Protein AF-A0A4R6YUX3-F1 (afdb_monomer)

Secondary structure (DSSP, 8-state):
--TTHHHHHHHHHHHHHSSSSSGGG--TTHHHHHHHHHHHHHHHHHHTS---HHHHHHHHHHHHHHHHHHHHHHHHHHHHHH---

Structure (mmCIF, N/CA/C/O backbone):
data_AF-A0A4R6YUX3-F1
#
_entry.id   AF-A0A4R6YUX3-F1
#
loop_
_atom_site.group_PDB
_atom_site.id
_atom_site.type_symbol
_atom_site.label_atom_id
_atom_site.label_alt_id
_atom_site.label_comp_id
_atom_site.label_asym_id
_atom_site.label_entity_id
_atom_site.label_seq_id
_atom_site.pdbx_PDB_ins_code
_atom_site.Cartn_x
_atom_site.Cartn_y
_atom_site.Cartn_z
_atom_site.occupancy
_atom_site.B_iso_or_equiv
_atom_site.auth_seq_id
_atom_site.auth_comp_id
_atom_site.auth_asym_id
_atom_site.auth_atom_id
_atom_site.pdbx_PDB_model_num
ATOM 1 N N . MET A 1 1 ? 48.407 17.035 11.772 1.00 48.56 1 MET A N 1
ATOM 2 C CA . MET A 1 1 ? 47.375 16.662 10.775 1.00 48.56 1 MET A CA 1
ATOM 3 C C . MET A 1 1 ? 47.320 15.141 10.665 1.00 48.56 1 MET A C 1
ATOM 5 O O . MET A 1 1 ? 48.329 14.513 10.368 1.00 48.56 1 MET A O 1
ATOM 9 N N . ASN A 1 2 ? 46.177 14.558 11.037 1.00 44.69 2 ASN A N 1
ATOM 10 C CA . ASN A 1 2 ? 45.980 13.131 11.313 1.00 44.69 2 ASN A CA 1
ATOM 11 C C . ASN A 1 2 ? 46.002 12.262 10.041 1.00 44.69 2 ASN A C 1
ATOM 13 O O . ASN A 1 2 ? 45.037 12.240 9.283 1.00 44.69 2 ASN A O 1
ATOM 17 N N . ARG A 1 3 ? 47.062 11.461 9.856 1.00 54.50 3 ARG A N 1
ATOM 18 C CA . ARG A 1 3 ? 47.237 10.502 8.740 1.00 54.50 3 ARG A CA 1
ATOM 19 C C . ARG A 1 3 ? 46.215 9.348 8.697 1.00 54.50 3 ARG A C 1
ATOM 21 O O . ARG A 1 3 ? 46.219 8.573 7.750 1.00 54.50 3 ARG A O 1
ATOM 28 N N . LYS A 1 4 ? 45.333 9.224 9.695 1.00 51.41 4 LYS A N 1
ATOM 29 C CA . LYS A 1 4 ? 44.364 8.117 9.813 1.00 51.41 4 LYS A CA 1
ATOM 30 C C . LYS A 1 4 ? 43.084 8.300 8.980 1.00 51.41 4 LYS A C 1
ATOM 32 O O . LYS A 1 4 ? 42.371 7.331 8.765 1.00 51.41 4 LYS A O 1
ATOM 37 N N . ILE A 1 5 ? 42.805 9.508 8.481 1.00 53.78 5 ILE A N 1
ATOM 38 C CA . ILE A 1 5 ? 41.548 9.812 7.765 1.00 53.78 5 ILE A CA 1
ATOM 39 C C . ILE A 1 5 ? 41.592 9.347 6.296 1.00 53.78 5 ILE A C 1
ATOM 41 O O . ILE A 1 5 ? 40.566 9.010 5.715 1.00 53.78 5 ILE A O 1
ATOM 45 N N . SER A 1 6 ? 42.782 9.252 5.696 1.00 52.16 6 SER A N 1
ATOM 46 C CA . SER A 1 6 ? 42.931 8.961 4.261 1.00 52.16 6 SER A CA 1
ATOM 47 C C . SER A 1 6 ? 42.603 7.507 3.882 1.00 52.16 6 SER A C 1
ATOM 49 O O . SER A 1 6 ? 42.116 7.252 2.782 1.00 52.16 6 SER A O 1
ATOM 51 N N . ILE A 1 7 ? 42.792 6.557 4.805 1.00 53.94 7 ILE A N 1
ATOM 52 C CA . ILE A 1 7 ? 42.515 5.131 4.555 1.00 53.94 7 ILE A CA 1
ATOM 53 C C . ILE A 1 7 ? 41.007 4.844 4.632 1.00 53.94 7 ILE A C 1
ATOM 55 O O . ILE A 1 7 ? 40.494 4.048 3.850 1.00 53.94 7 ILE A O 1
ATOM 59 N N . ALA A 1 8 ? 40.275 5.548 5.502 1.00 51.94 8 ALA A N 1
ATOM 60 C CA . ALA A 1 8 ? 38.829 5.379 5.645 1.00 51.94 8 ALA A CA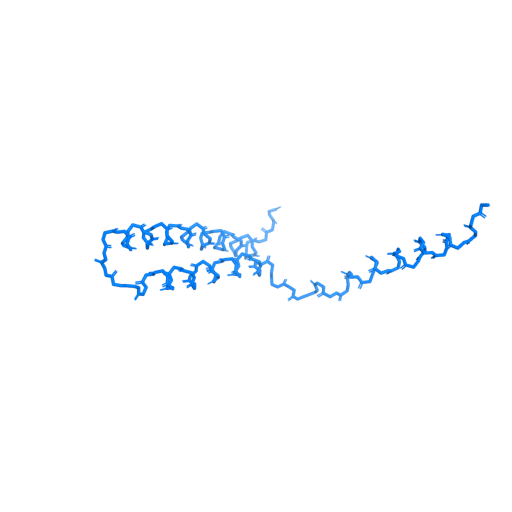 1
ATOM 61 C C . ALA A 1 8 ? 38.054 5.766 4.371 1.00 51.94 8 ALA A C 1
ATOM 63 O O . ALA A 1 8 ? 37.052 5.133 4.054 1.00 51.94 8 ALA A O 1
ATOM 64 N N . LEU A 1 9 ? 38.540 6.748 3.600 1.00 51.97 9 LEU A N 1
ATOM 65 C CA . LEU A 1 9 ? 37.883 7.156 2.352 1.00 51.97 9 LEU A CA 1
ATOM 66 C C . LEU A 1 9 ? 37.952 6.094 1.244 1.00 51.97 9 LEU A C 1
ATOM 68 O O . LEU A 1 9 ? 37.045 6.021 0.421 1.00 51.97 9 LEU A O 1
ATOM 72 N N . HIS A 1 10 ? 38.998 5.266 1.218 1.00 50.69 10 HIS A N 1
ATOM 73 C CA . HIS A 1 10 ? 39.185 4.286 0.143 1.00 50.69 10 HIS A CA 1
ATOM 74 C C . HIS A 1 10 ? 38.398 2.991 0.383 1.00 50.69 10 HIS A C 1
ATOM 76 O O . HIS A 1 10 ? 37.959 2.354 -0.571 1.00 50.69 10 HIS A O 1
ATOM 82 N N . VAL A 1 11 ? 38.163 2.618 1.645 1.00 53.38 11 VAL A N 1
ATOM 83 C CA . VAL A 1 11 ? 37.406 1.401 1.990 1.00 53.38 11 VAL A CA 1
ATOM 84 C C . VAL A 1 11 ? 35.908 1.574 1.704 1.00 53.38 11 VAL A C 1
ATOM 86 O O . VAL A 1 11 ? 35.259 0.637 1.242 1.00 53.38 11 VAL A O 1
ATOM 89 N N . SER A 1 12 ? 35.366 2.784 1.867 1.00 52.59 12 SER A N 1
ATOM 90 C CA . SER A 1 12 ? 33.951 3.070 1.581 1.00 52.59 12 SER A CA 1
ATOM 91 C C . SER A 1 12 ? 33.606 3.046 0.086 1.00 52.59 12 SER A C 1
ATOM 93 O O . SER A 1 12 ? 32.468 2.756 -0.273 1.00 52.59 12 SER A O 1
ATOM 95 N N . ALA A 1 13 ? 34.571 3.314 -0.800 1.00 52.56 13 ALA A N 1
ATOM 96 C CA . ALA A 1 13 ? 34.334 3.344 -2.246 1.00 52.56 13 ALA A CA 1
ATOM 97 C C . ALA A 1 13 ? 34.195 1.938 -2.861 1.00 52.56 13 ALA A C 1
ATOM 99 O O . ALA A 1 13 ? 33.442 1.753 -3.813 1.00 52.56 13 ALA A O 1
ATOM 100 N N . VAL A 1 14 ? 34.868 0.930 -2.297 1.00 52.78 14 VAL A N 1
ATOM 101 C CA . VAL A 1 14 ? 34.793 -0.455 -2.797 1.00 52.78 14 VAL A CA 1
ATOM 102 C C . VAL A 1 14 ? 33.494 -1.138 -2.359 1.00 52.78 14 VAL A C 1
ATOM 104 O O . VAL A 1 14 ? 32.941 -1.941 -3.107 1.00 52.78 14 VAL A O 1
ATOM 107 N N . PHE A 1 15 ? 32.938 -0.761 -1.203 1.00 49.97 15 PHE A N 1
ATOM 108 C CA . PHE A 1 15 ? 31.647 -1.288 -0.744 1.00 49.97 15 PHE A CA 1
ATOM 109 C C . PHE A 1 15 ?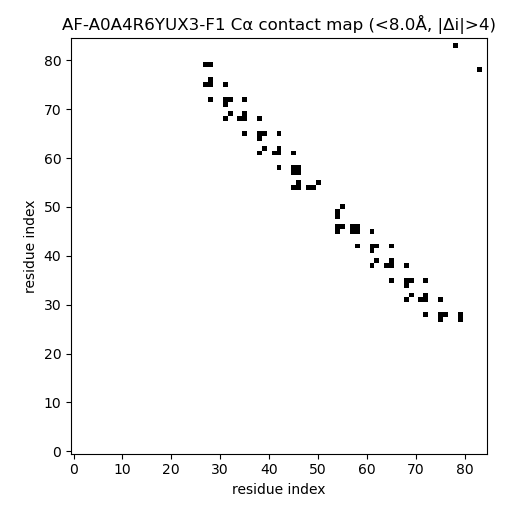 30.460 -0.790 -1.589 1.00 49.97 15 PHE A C 1
ATOM 111 O O . PHE A 1 15 ? 29.449 -1.479 -1.695 1.00 49.97 15 PHE A O 1
ATOM 118 N N . LEU A 1 16 ? 30.596 0.366 -2.250 1.00 51.66 16 LEU A N 1
ATOM 119 C CA . LEU A 1 16 ? 29.572 0.914 -3.149 1.00 51.66 16 LEU A CA 1
ATOM 120 C C . LEU A 1 16 ? 29.601 0.307 -4.562 1.00 51.66 16 LEU A C 1
ATOM 122 O O . LEU A 1 16 ? 28.608 0.397 -5.276 1.00 51.66 16 LEU A O 1
ATOM 126 N N . LEU A 1 17 ? 30.700 -0.341 -4.965 1.00 51.94 17 LEU A N 1
ATOM 127 C CA . LEU A 1 17 ? 30.834 -0.965 -6.291 1.00 51.94 17 LEU A CA 1
ATOM 128 C C . LEU A 1 17 ? 30.447 -2.456 -6.310 1.00 51.94 17 LEU A C 1
ATOM 130 O O . LEU A 1 17 ? 30.368 -3.047 -7.383 1.00 51.94 17 LEU A O 1
ATOM 134 N N . GLY A 1 18 ? 30.192 -3.062 -5.144 1.00 47.00 18 GLY A N 1
ATOM 135 C CA . GLY A 1 18 ? 29.860 -4.486 -4.996 1.00 47.00 18 GLY A CA 1
ATOM 136 C C . GLY A 1 18 ? 28.365 -4.836 -5.005 1.00 47.00 18 GLY A C 1
ATOM 137 O O . GLY A 1 18 ? 28.032 -6.016 -4.939 1.00 47.00 18 GLY A O 1
ATOM 138 N N . ILE A 1 19 ? 27.458 -3.855 -5.097 1.00 51.19 1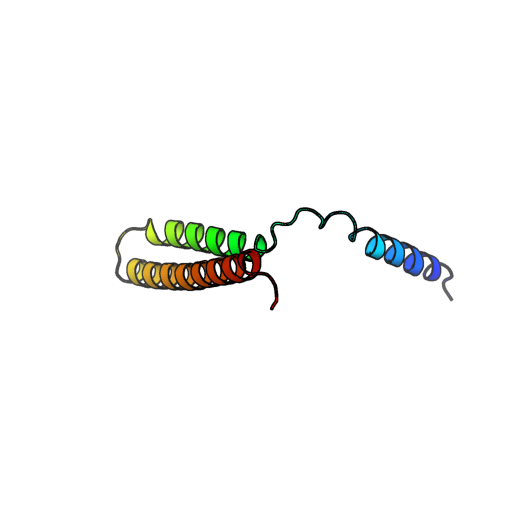9 ILE A N 1
ATOM 139 C CA . ILE A 1 19 ? 25.992 -4.074 -5.118 1.00 51.19 19 ILE A CA 1
ATOM 140 C C . ILE A 1 19 ? 25.428 -4.005 -6.553 1.00 51.19 19 ILE A C 1
ATOM 142 O O . ILE A 1 19 ? 24.265 -3.688 -6.765 1.00 51.19 19 ILE A O 1
ATOM 146 N N . SER A 1 20 ? 26.243 -4.275 -7.573 1.00 49.44 20 SER A N 1
ATOM 147 C CA . SER A 1 20 ? 25.796 -4.309 -8.975 1.00 49.44 20 SER A CA 1
ATOM 148 C C . SER A 1 20 ? 25.560 -5.724 -9.518 1.00 49.44 20 SER A C 1
ATOM 150 O O . SER A 1 20 ? 25.044 -5.863 -10.622 1.00 49.44 20 SER A O 1
ATOM 152 N N . SER A 1 21 ? 25.855 -6.778 -8.748 1.00 47.78 21 SER A N 1
ATOM 153 C CA . SER A 1 21 ? 25.789 -8.170 -9.240 1.00 47.78 21 SER A CA 1
ATOM 154 C C . SER A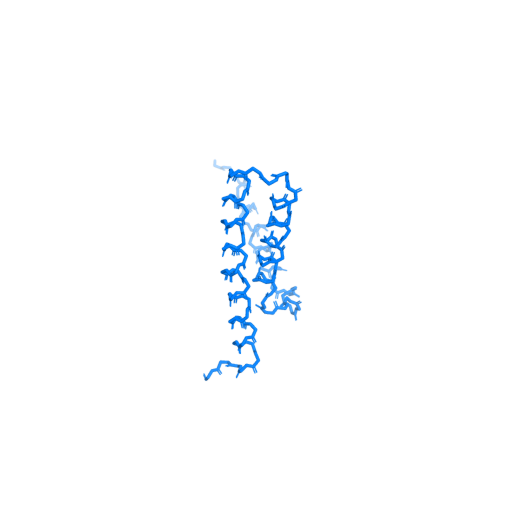 1 21 ? 24.648 -9.015 -8.654 1.00 47.78 21 SER A C 1
ATOM 156 O O . SER A 1 21 ? 24.563 -10.203 -8.946 1.00 47.78 21 SER A O 1
ATOM 158 N N . GLY A 1 22 ? 23.769 -8.425 -7.832 1.00 44.03 22 GLY A N 1
ATOM 159 C CA . GLY A 1 22 ? 22.630 -9.115 -7.200 1.00 44.03 22 GLY A CA 1
ATOM 160 C C . GLY A 1 22 ? 21.244 -8.734 -7.736 1.00 44.03 22 GLY A C 1
ATOM 161 O O . GLY A 1 22 ? 20.260 -9.347 -7.344 1.00 44.03 22 GLY A O 1
ATOM 162 N N . ALA A 1 23 ? 21.144 -7.751 -8.637 1.00 46.31 23 ALA A N 1
ATOM 163 C CA . ALA A 1 23 ? 19.866 -7.276 -9.183 1.00 46.31 23 ALA A CA 1
ATOM 164 C C . ALA A 1 23 ? 19.395 -8.058 -10.426 1.00 46.31 23 ALA A C 1
ATOM 166 O O . ALA A 1 23 ? 18.506 -7.607 -11.138 1.00 46.31 23 ALA A O 1
ATOM 167 N N . ALA A 1 24 ? 19.982 -9.224 -10.713 1.00 43.00 24 ALA A N 1
ATOM 168 C CA . ALA A 1 24 ? 19.635 -10.010 -11.899 1.00 43.00 24 ALA A CA 1
ATOM 169 C C . ALA A 1 24 ? 18.274 -10.734 -11.796 1.00 43.00 24 ALA A C 1
ATOM 171 O O . ALA A 1 24 ? 17.824 -11.292 -12.790 1.00 43.00 24 ALA A O 1
ATOM 172 N N . PHE A 1 25 ? 17.618 -10.723 -10.625 1.00 51.47 25 PHE A N 1
ATOM 173 C CA . PHE A 1 25 ? 16.324 -11.391 -10.402 1.00 51.47 25 PHE A CA 1
ATOM 174 C C . PHE A 1 25 ? 15.396 -10.641 -9.430 1.00 51.47 25 PHE A C 1
ATOM 176 O O . PHE A 1 25 ? 14.591 -11.267 -8.742 1.00 51.47 25 PHE A O 1
ATOM 183 N N . ALA A 1 26 ? 15.502 -9.314 -9.329 1.00 56.34 26 ALA A N 1
ATOM 184 C CA . ALA A 1 26 ? 14.401 -8.551 -8.748 1.00 56.34 26 ALA A CA 1
ATOM 185 C C . ALA A 1 26 ? 13.325 -8.451 -9.834 1.00 56.34 26 ALA A C 1
ATOM 187 O O . ALA A 1 26 ? 13.555 -7.827 -10.866 1.00 56.34 26 ALA A O 1
ATOM 188 N N . GLU A 1 27 ? 12.205 -9.146 -9.633 1.00 72.25 27 GLU A N 1
ATOM 189 C CA . GLU A 1 27 ? 10.999 -9.019 -10.459 1.00 72.25 27 GLU A CA 1
ATOM 190 C C . GLU A 1 27 ? 10.732 -7.514 -10.692 1.00 72.25 27 GLU A C 1
ATOM 192 O O . GLU A 1 27 ? 10.770 -6.759 -9.714 1.00 72.25 27 GLU A O 1
ATOM 197 N N . PRO A 1 28 ? 10.586 -7.032 -11.939 1.00 76.94 28 PRO A N 1
ATOM 198 C CA . PRO A 1 28 ? 10.671 -5.593 -12.214 1.00 76.94 28 PRO A CA 1
ATOM 199 C C . PRO A 1 28 ? 9.579 -4.746 -11.520 1.00 76.94 28 PRO A C 1
ATOM 201 O O . PRO A 1 28 ? 9.806 -3.562 -11.287 1.00 76.94 28 PRO A O 1
ATOM 204 N N . CYS A 1 29 ? 8.483 -5.369 -11.075 1.00 88.44 29 CYS A N 1
ATOM 205 C CA . CYS A 1 29 ? 7.403 -4.795 -10.266 1.00 88.44 29 CYS A CA 1
ATOM 206 C C . CYS A 1 29 ? 7.380 -5.283 -8.808 1.00 88.44 29 CYS A C 1
ATOM 208 O O . CYS A 1 29 ? 6.340 -5.252 -8.141 1.00 88.44 29 CYS A O 1
ATOM 210 N N . HIS A 1 30 ? 8.502 -5.798 -8.294 1.00 89.19 30 HIS A N 1
ATOM 211 C CA . HIS A 1 30 ? 8.570 -6.374 -6.949 1.00 89.19 30 HIS A CA 1
ATOM 212 C C . HIS A 1 30 ? 8.214 -5.359 -5.855 1.00 89.19 30 HIS A C 1
ATOM 214 O O . HIS A 1 30 ? 7.525 -5.701 -4.895 1.00 89.19 30 HIS A O 1
ATOM 220 N N . ALA A 1 31 ? 8.668 -4.110 -5.990 1.00 87.88 31 ALA A N 1
ATOM 221 C CA . ALA A 1 31 ? 8.409 -3.067 -5.002 1.00 87.88 31 ALA A CA 1
ATOM 222 C C . ALA A 1 31 ? 6.920 -2.687 -4.961 1.00 87.88 31 ALA A C 1
ATOM 224 O O . ALA A 1 31 ? 6.334 -2.576 -3.884 1.00 87.88 31 ALA A O 1
ATOM 225 N N . GLU A 1 32 ? 6.297 -2.556 -6.130 1.00 92.75 32 GLU A N 1
ATOM 226 C CA . GLU A 1 32 ? 4.875 -2.275 -6.309 1.00 92.75 32 GLU A CA 1
ATOM 227 C C . GLU A 1 32 ? 4.023 -3.425 -5.769 1.00 92.75 32 GLU A C 1
ATOM 229 O O . GLU A 1 32 ? 3.014 -3.185 -5.101 1.00 92.75 32 GLU A O 1
ATOM 234 N N . ARG A 1 33 ? 4.462 -4.675 -5.976 1.00 93.25 33 ARG A N 1
ATOM 235 C CA . ARG A 1 33 ? 3.813 -5.850 -5.389 1.00 93.25 33 ARG A CA 1
ATOM 236 C C . ARG A 1 33 ? 3.842 -5.800 -3.865 1.00 93.25 33 ARG A C 1
ATOM 238 O O . ARG A 1 33 ? 2.795 -5.934 -3.240 1.00 93.25 33 ARG A O 1
ATOM 245 N N . LEU A 1 34 ? 5.011 -5.562 -3.264 1.00 94.31 34 LEU A N 1
ATOM 246 C CA . LEU A 1 34 ? 5.145 -5.473 -1.806 1.00 94.31 34 LEU A CA 1
ATOM 247 C C . LEU A 1 34 ? 4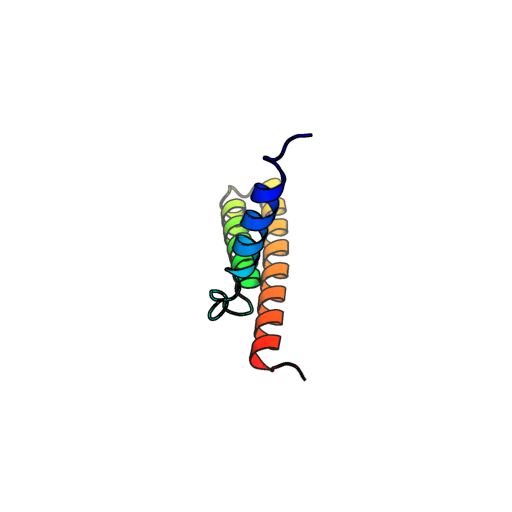.322 -4.319 -1.217 1.00 94.31 34 LEU A C 1
ATOM 249 O O . LEU A 1 34 ? 3.740 -4.465 -0.143 1.00 94.31 34 LEU A O 1
ATOM 253 N N . ALA A 1 35 ? 4.242 -3.182 -1.913 1.00 92.06 35 ALA A N 1
ATOM 254 C CA . ALA A 1 35 ? 3.410 -2.056 -1.498 1.00 92.06 35 ALA A CA 1
ATOM 255 C C . ALA A 1 35 ? 1.911 -2.406 -1.530 1.00 92.06 35 ALA A C 1
ATOM 257 O O . ALA A 1 35 ? 1.187 -2.092 -0.583 1.00 92.06 35 ALA A O 1
ATOM 258 N N . MET A 1 36 ? 1.453 -3.093 -2.582 1.00 97.00 36 MET A N 1
ATOM 259 C CA . MET A 1 36 ? 0.079 -3.592 -2.692 1.00 97.00 36 MET A CA 1
ATOM 260 C C . MET A 1 36 ? -0.240 -4.623 -1.602 1.00 97.00 36 MET A C 1
ATOM 262 O O . MET A 1 36 ? -1.244 -4.474 -0.909 1.00 97.00 36 MET A O 1
ATOM 266 N N . GLU A 1 37 ? 0.606 -5.639 -1.421 1.00 96.44 37 GLU A N 1
ATOM 267 C CA . GLU A 1 37 ? 0.437 -6.680 -0.396 1.00 96.44 37 GLU A CA 1
ATOM 268 C C . GLU A 1 37 ? 0.447 -6.082 1.019 1.00 96.44 37 GLU A C 1
ATOM 270 O O . GLU A 1 37 ? -0.381 -6.429 1.858 1.00 96.44 37 GLU A O 1
ATOM 275 N N . GLY A 1 38 ? 1.335 -5.121 1.287 1.00 94.25 38 GLY A N 1
ATOM 276 C CA . GLY A 1 38 ? 1.358 -4.398 2.557 1.00 94.25 38 GLY A CA 1
ATOM 277 C C . GLY A 1 38 ? 0.081 -3.588 2.798 1.00 94.25 38 GLY A C 1
ATOM 278 O O . GLY A 1 38 ? -0.444 -3.576 3.915 1.00 94.25 38 GLY A O 1
ATOM 279 N N . ALA A 1 39 ? -0.451 -2.940 1.758 1.00 94.12 39 ALA A N 1
ATOM 280 C CA . ALA A 1 39 ? -1.716 -2.218 1.843 1.00 94.12 39 ALA A CA 1
ATOM 281 C C . ALA A 1 39 ? -2.912 -3.160 2.068 1.00 94.12 39 ALA A C 1
ATOM 283 O O . ALA A 1 39 ? -3.801 -2.811 2.843 1.00 94.12 39 ALA A O 1
ATOM 284 N N . ASP A 1 40 ? -2.912 -4.349 1.459 1.00 97.25 40 ASP A N 1
ATOM 285 C CA . ASP A 1 40 ? -3.933 -5.389 1.656 1.00 97.25 40 ASP A CA 1
ATOM 286 C C . ASP A 1 40 ? -3.939 -5.929 3.092 1.00 97.25 40 ASP A C 1
ATOM 288 O O . ASP A 1 40 ? -4.979 -5.980 3.754 1.00 97.25 40 ASP A O 1
ATOM 292 N N . LEU A 1 41 ? -2.754 -6.246 3.625 1.00 96.44 41 LEU A N 1
ATOM 293 C CA . LEU A 1 41 ? -2.598 -6.682 5.013 1.00 96.44 41 LEU A CA 1
ATOM 294 C C . LEU A 1 41 ? -3.074 -5.606 5.993 1.00 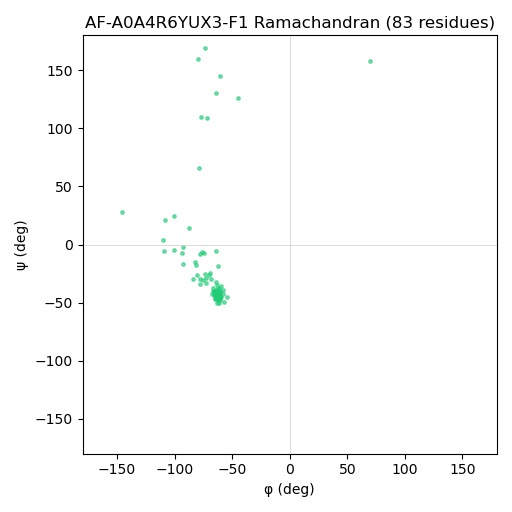96.44 41 LEU A C 1
ATOM 296 O O . LEU A 1 41 ? -3.776 -5.912 6.958 1.00 96.44 41 LEU A O 1
ATOM 300 N N . ASN A 1 42 ? -2.733 -4.340 5.736 1.00 94.00 42 ASN A N 1
ATOM 301 C CA . ASN A 1 42 ? -3.185 -3.224 6.560 1.00 94.00 42 ASN A CA 1
ATOM 302 C C . ASN A 1 42 ? -4.707 -3.026 6.471 1.00 94.00 42 ASN A C 1
ATOM 304 O O . ASN A 1 42 ? -5.365 -2.858 7.497 1.00 94.00 42 ASN A O 1
ATOM 308 N N . ALA A 1 43 ? -5.285 -3.095 5.267 1.00 94.69 43 ALA A N 1
ATOM 309 C CA . ALA A 1 43 ? -6.729 -3.018 5.071 1.00 94.69 43 ALA A CA 1
ATOM 310 C C . ALA A 1 43 ? -7.445 -4.150 5.810 1.00 94.69 43 ALA A C 1
ATOM 312 O O . ALA A 1 43 ? -8.388 -3.889 6.549 1.00 94.69 43 ALA A O 1
ATOM 313 N N . THR A 1 44 ? -6.947 -5.380 5.714 1.00 95.50 44 THR A N 1
ATOM 314 C CA . THR A 1 44 ? -7.498 -6.533 6.435 1.00 95.50 44 THR A CA 1
ATOM 315 C C . THR A 1 44 ? -7.423 -6.343 7.949 1.00 95.50 44 THR A C 1
ATOM 317 O O . THR A 1 44 ? -8.415 -6.551 8.649 1.00 95.50 44 THR A O 1
ATOM 320 N N . ALA A 1 45 ? -6.275 -5.897 8.466 1.00 94.31 45 ALA A N 1
ATOM 321 C CA . ALA A 1 45 ? -6.098 -5.654 9.893 1.00 94.31 45 ALA A CA 1
ATOM 322 C C . ALA A 1 45 ? -7.072 -4.582 10.407 1.00 94.31 45 ALA A C 1
ATOM 324 O O . ALA A 1 45 ? -7.755 -4.807 11.406 1.00 94.31 45 ALA A O 1
ATOM 325 N N . ILE A 1 46 ? -7.210 -3.464 9.688 1.00 92.88 46 ILE A N 1
ATOM 326 C CA . ILE A 1 46 ? -8.163 -2.399 10.020 1.00 92.88 46 ILE A CA 1
ATOM 327 C C . ILE A 1 46 ? -9.602 -2.924 9.902 1.00 92.88 46 ILE A C 1
ATOM 329 O O . ILE A 1 46 ? -10.406 -2.753 10.808 1.00 92.88 46 ILE A O 1
ATOM 333 N N . CYS A 1 47 ? -9.964 -3.614 8.832 1.00 94.38 47 CYS A N 1
ATOM 334 C CA . CYS A 1 47 ? -11.350 -4.014 8.590 1.00 94.38 47 CYS A CA 1
ATOM 335 C C . CYS A 1 47 ? -11.829 -5.208 9.439 1.00 94.38 47 CYS A C 1
ATOM 337 O O . CYS A 1 47 ? -13.015 -5.524 9.413 1.00 94.38 47 CYS A O 1
ATOM 339 N N . SER A 1 48 ? -10.942 -5.855 10.204 1.00 94.00 48 SER A N 1
ATOM 340 C CA . SER A 1 48 ? -11.282 -6.968 11.108 1.00 94.00 48 SER A CA 1
ATOM 341 C C . SER A 1 48 ? -11.926 -6.550 12.442 1.00 94.00 48 SER A C 1
ATOM 343 O O . SER A 1 48 ? -12.373 -7.406 13.207 1.00 94.00 48 SER A O 1
ATOM 345 N N . GLY A 1 49 ? -11.971 -5.246 12.739 1.00 87.69 49 GLY A N 1
ATOM 346 C CA . GLY A 1 49 ? -12.570 -4.710 13.963 1.00 87.69 49 GLY A CA 1
ATOM 347 C C . GLY A 1 49 ? -14.109 -4.749 13.984 1.00 87.69 49 GLY A C 1
ATOM 348 O O . GLY A 1 49 ? -14.750 -4.987 12.959 1.00 87.69 49 GLY A O 1
ATOM 349 N N . PRO A 1 50 ? -14.739 -4.484 15.146 1.0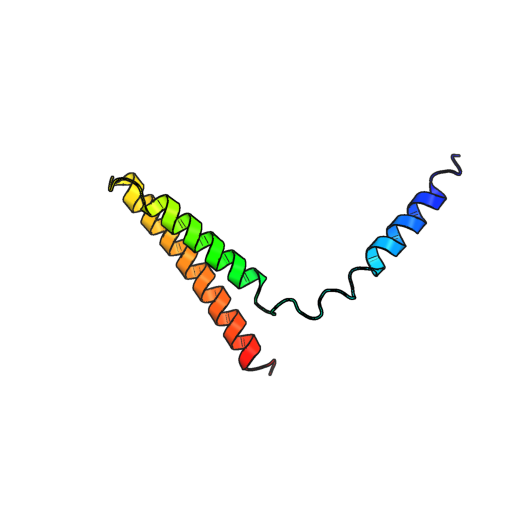0 92.25 50 PRO A N 1
ATOM 350 C CA . PRO A 1 50 ? -16.191 -4.352 15.236 1.00 92.25 50 PRO A CA 1
ATOM 351 C C . PRO A 1 50 ? -16.695 -3.191 14.356 1.00 92.25 50 PRO A C 1
ATOM 353 O O . PRO A 1 50 ? -16.019 -2.165 14.265 1.00 92.25 50 PRO A O 1
ATOM 356 N N . PRO A 1 51 ? -17.887 -3.301 13.739 1.00 91.75 51 PRO A N 1
ATOM 357 C CA . PRO A 1 51 ? -18.381 -2.340 12.753 1.00 91.75 51 PRO A CA 1
ATOM 358 C C . PRO A 1 51 ? -18.941 -1.069 13.411 1.00 91.75 51 PRO A C 1
ATOM 360 O O . PRO A 1 51 ? -20.137 -0.785 13.355 1.00 91.75 51 PRO A O 1
ATOM 363 N N . THR A 1 52 ? -18.080 -0.295 14.065 1.00 96.94 52 THR A N 1
ATOM 364 C CA . THR A 1 52 ? -18.402 1.063 14.514 1.00 96.94 52 THR A CA 1
ATOM 365 C C . THR A 1 52 ? -18.288 2.039 13.339 1.00 96.94 52 THR A C 1
ATOM 367 O O . THR A 1 52 ? -17.614 1.754 12.349 1.00 96.94 52 THR A O 1
ATOM 370 N N . GLU A 1 53 ? -18.927 3.209 13.424 1.00 95.56 53 GLU A N 1
ATOM 371 C CA . GLU A 1 53 ? -18.849 4.218 12.353 1.00 95.56 53 GLU A CA 1
ATOM 372 C C . GLU A 1 53 ? -17.397 4.649 12.068 1.00 95.56 53 GLU A C 1
ATOM 374 O O . GLU A 1 53 ? -16.994 4.798 10.913 1.00 95.56 53 GLU A O 1
ATOM 379 N N . GLU A 1 54 ? -16.592 4.789 13.122 1.00 93.75 54 GLU A N 1
ATOM 380 C CA . GLU A 1 54 ? -15.164 5.091 13.025 1.00 93.75 54 GLU A CA 1
ATOM 381 C C . GLU A 1 54 ? -14.395 3.962 12.329 1.00 93.75 54 GLU A C 1
ATOM 383 O O . GLU A 1 54 ? -13.627 4.225 11.400 1.00 93.75 54 GLU A O 1
ATOM 388 N N . GLN A 1 55 ? -14.659 2.705 12.703 1.00 94.12 55 GLN A N 1
ATOM 389 C CA . GLN A 1 55 ? -14.005 1.549 12.094 1.00 94.12 55 GLN A CA 1
ATOM 390 C C . GLN A 1 55 ? -14.351 1.417 10.613 1.00 94.12 55 GLN A C 1
ATOM 392 O O . GLN A 1 55 ? -13.472 1.172 9.788 1.00 94.12 55 GLN A O 1
ATOM 397 N N . LEU A 1 56 ? -15.622 1.621 10.259 1.00 94.94 56 LEU A N 1
ATOM 398 C CA . LEU A 1 56 ? -16.081 1.592 8.874 1.00 94.94 56 LEU A CA 1
ATOM 399 C C . LEU A 1 56 ? -15.388 2.683 8.054 1.00 94.94 56 LEU A C 1
ATOM 401 O O . LEU A 1 56 ? -14.889 2.403 6.968 1.00 94.94 56 LEU A O 1
ATOM 405 N N . ARG A 1 57 ? -15.279 3.907 8.583 1.00 96.50 57 ARG A N 1
ATOM 406 C CA . ARG A 1 57 ? -14.585 5.011 7.903 1.00 96.50 57 ARG A CA 1
ATOM 407 C C . ARG A 1 57 ? -13.096 4.720 7.696 1.00 96.50 57 ARG A C 1
ATOM 409 O O . ARG A 1 57 ? -12.582 4.953 6.602 1.00 96.50 57 ARG A O 1
ATOM 416 N N . ALA A 1 58 ? -12.420 4.187 8.714 1.00 95.00 58 ALA A N 1
ATOM 417 C CA . ALA A 1 58 ? -11.020 3.777 8.616 1.00 95.00 58 ALA A CA 1
ATOM 418 C C . ALA A 1 58 ? -10.831 2.639 7.600 1.00 95.00 58 ALA A C 1
ATOM 420 O O . ALA A 1 58 ? -9.911 2.679 6.785 1.00 95.00 58 ALA A O 1
ATOM 421 N N . CYS A 1 59 ? -11.742 1.667 7.598 1.00 95.94 59 CYS A N 1
ATOM 422 C CA . CYS A 1 59 ? -11.752 0.561 6.650 1.00 95.94 59 CYS A CA 1
ATOM 423 C C . CYS A 1 59 ? -11.935 1.052 5.202 1.00 95.94 59 CYS A C 1
ATOM 425 O O . CYS A 1 59 ? -11.159 0.675 4.325 1.00 95.94 59 CYS A O 1
ATOM 427 N N . TYR A 1 60 ? -12.880 1.966 4.948 1.00 96.25 60 TYR A N 1
ATOM 428 C CA . TYR A 1 60 ? -13.052 2.584 3.626 1.00 96.25 60 TYR A CA 1
ATOM 429 C C . TYR A 1 60 ? -11.789 3.305 3.149 1.00 96.25 60 TYR A C 1
ATOM 431 O O . TYR A 1 60 ? -11.404 3.172 1.987 1.00 96.25 60 TYR A O 1
ATOM 439 N N . TYR A 1 61 ? -11.125 4.044 4.040 1.00 96.50 61 TYR A N 1
ATOM 440 C CA . TYR A 1 61 ? -9.863 4.702 3.713 1.00 96.50 61 TYR A CA 1
ATOM 441 C C . TYR A 1 61 ? -8.768 3.686 3.354 1.00 96.50 61 TYR A C 1
ATOM 443 O O . TYR A 1 61 ? -8.109 3.834 2.325 1.00 96.50 61 TYR A O 1
ATOM 451 N N . ALA A 1 62 ? -8.609 2.630 4.156 1.00 95.75 62 ALA A N 1
ATOM 452 C CA . ALA A 1 62 ? -7.595 1.603 3.931 1.00 95.75 62 ALA A CA 1
ATOM 453 C C . ALA A 1 62 ? -7.799 0.857 2.599 1.00 95.75 62 ALA A C 1
ATOM 455 O O . ALA A 1 62 ? -6.843 0.685 1.842 1.00 95.75 62 ALA A O 1
ATOM 456 N N . TYR A 1 63 ? -9.043 0.509 2.252 1.00 96.38 63 TYR A N 1
ATOM 457 C CA . TYR A 1 63 ? -9.371 -0.056 0.936 1.00 96.38 63 TYR A CA 1
ATOM 458 C C . TYR A 1 63 ? -9.092 0.911 -0.221 1.00 96.38 63 TYR A C 1
ATOM 460 O O . TYR A 1 63 ? -8.668 0.481 -1.298 1.00 96.38 63 TYR A O 1
ATOM 468 N N . GLY A 1 64 ? -9.296 2.215 -0.014 1.00 96.00 64 GLY A N 1
ATOM 469 C CA . GLY A 1 64 ? -8.923 3.240 -0.987 1.00 96.00 64 GLY A CA 1
ATOM 470 C C . GLY A 1 64 ? -7.419 3.237 -1.272 1.00 96.00 64 GLY A C 1
ATOM 471 O O . GLY A 1 64 ? -7.013 3.232 -2.433 1.00 96.00 64 GLY A O 1
ATOM 472 N N . VAL A 1 65 ? -6.592 3.160 -0.224 1.00 96.00 65 VAL A N 1
ATOM 473 C CA . VAL A 1 65 ? -5.129 3.050 -0.356 1.00 96.00 65 VAL A CA 1
ATOM 474 C C . VAL A 1 65 ? -4.736 1.765 -1.086 1.00 96.00 65 VAL A C 1
ATOM 476 O O . VAL A 1 65 ? -3.964 1.831 -2.042 1.00 96.00 65 VAL A O 1
ATOM 479 N N . TYR A 1 66 ? -5.302 0.617 -0.697 1.00 96.69 66 TYR A N 1
ATOM 480 C CA . TYR A 1 66 ? -5.069 -0.656 -1.386 1.00 96.69 66 TYR A CA 1
ATOM 481 C C . TYR A 1 66 ? -5.391 -0.566 -2.883 1.00 96.69 66 TYR A C 1
ATOM 483 O O . TYR A 1 66 ? -4.577 -0.965 -3.709 1.00 96.69 66 TYR A O 1
ATOM 491 N N . SER A 1 67 ? -6.526 0.037 -3.245 1.00 97.19 67 SER A N 1
ATOM 492 C CA . SER A 1 67 ? -6.945 0.181 -4.647 1.00 97.19 67 SER A CA 1
ATOM 493 C C . SER A 1 67 ? -5.948 1.000 -5.477 1.00 97.19 67 SER A C 1
ATOM 495 O O . SER A 1 67 ? -5.677 0.665 -6.630 1.00 97.19 67 SER A O 1
ATOM 497 N N . VAL A 1 68 ? -5.364 2.056 -4.896 1.00 96.94 68 VAL A N 1
ATOM 498 C CA . VAL A 1 68 ? -4.317 2.855 -5.556 1.00 96.94 68 VAL A CA 1
ATOM 499 C C . VAL A 1 68 ? -3.056 2.021 -5.782 1.00 96.94 68 VAL A C 1
ATOM 501 O O . VAL A 1 68 ? -2.521 2.031 -6.891 1.00 96.94 68 VAL A O 1
ATOM 504 N N . MET A 1 69 ? -2.605 1.274 -4.770 1.00 94.06 69 MET A N 1
ATOM 505 C CA . MET A 1 69 ? -1.404 0.434 -4.870 1.00 94.06 69 MET A CA 1
ATOM 506 C C . MET A 1 69 ? -1.600 -0.730 -5.849 1.00 94.06 69 MET A C 1
ATOM 508 O O . MET A 1 69 ? -0.724 -1.006 -6.664 1.00 94.06 69 MET A O 1
ATOM 512 N N . ALA A 1 70 ? -2.776 -1.363 -5.842 1.00 96.12 70 ALA A N 1
ATOM 513 C CA . ALA A 1 70 ? -3.128 -2.417 -6.787 1.00 96.12 70 ALA A CA 1
ATOM 514 C C . ALA A 1 70 ? -3.112 -1.910 -8.236 1.00 96.12 70 ALA A C 1
ATOM 516 O O . ALA A 1 70 ? -2.578 -2.577 -9.121 1.00 96.12 70 ALA A O 1
ATOM 517 N N . ASN A 1 71 ? -3.628 -0.702 -8.482 1.00 96.25 71 ASN A N 1
ATOM 518 C CA . ASN A 1 71 ? -3.560 -0.081 -9.802 1.00 96.25 71 ASN A CA 1
ATOM 519 C C . ASN A 1 71 ? -2.111 0.231 -10.222 1.00 96.25 71 ASN A C 1
ATOM 521 O O . ASN A 1 71 ? -1.748 -0.012 -11.368 1.00 96.25 71 ASN A O 1
ATOM 525 N N . GLN A 1 72 ? -1.265 0.724 -9.312 1.00 93.69 72 GLN A N 1
ATOM 526 C CA . GLN A 1 72 ? 0.157 0.956 -9.607 1.00 93.69 72 GLN A CA 1
ATOM 527 C C . GLN A 1 72 ? 0.883 -0.341 -9.978 1.00 93.69 72 GLN A C 1
ATOM 529 O O . GLN A 1 72 ? 1.606 -0.374 -10.973 1.00 93.69 72 GLN A O 1
ATOM 534 N N . TYR A 1 73 ? 0.631 -1.424 -9.239 1.00 93.50 73 TYR A N 1
ATOM 535 C CA . TYR A 1 73 ? 1.171 -2.740 -9.566 1.00 93.50 73 TYR A CA 1
ATOM 536 C C . TYR A 1 73 ? 0.690 -3.232 -10.938 1.00 93.50 73 TYR A C 1
ATOM 538 O O . TYR A 1 73 ? 1.503 -3.648 -11.760 1.00 93.50 73 TYR A O 1
ATOM 546 N N . GLN A 1 74 ? -0.606 -3.113 -11.242 1.00 93.38 74 GLN A N 1
ATOM 547 C CA . GLN A 1 74 ? -1.142 -3.484 -12.557 1.00 93.38 74 GLN A CA 1
ATOM 548 C C . GLN A 1 74 ? -0.529 -2.672 -13.702 1.00 93.38 74 GLN A C 1
ATOM 550 O O . GLN A 1 74 ? -0.225 -3.234 -14.753 1.00 93.38 74 GLN A O 1
ATOM 555 N N . GLN A 1 75 ? -0.328 -1.367 -13.508 1.00 92.12 75 GLN A N 1
ATOM 556 C CA . GLN A 1 75 ? 0.343 -0.520 -14.491 1.00 92.12 75 GLN A CA 1
ATOM 557 C C . GLN A 1 75 ? 1.779 -0.984 -14.715 1.00 92.12 75 GLN A C 1
ATOM 559 O O . GLN A 1 75 ? 2.180 -1.158 -15.861 1.00 92.12 75 GLN A O 1
ATOM 564 N N . CYS A 1 76 ? 2.523 -1.249 -13.641 1.00 89.88 76 CYS A N 1
ATOM 565 C CA . CYS A 1 76 ? 3.881 -1.766 -13.732 1.00 89.88 76 CYS A CA 1
ATOM 566 C C . CYS A 1 76 ? 3.933 -3.087 -14.525 1.00 89.88 76 CYS A C 1
ATOM 568 O O . CYS A 1 76 ? 4.670 -3.187 -15.505 1.00 89.88 76 CYS A O 1
ATOM 570 N N . MET A 1 77 ? 3.074 -4.056 -14.186 1.00 89.06 77 MET A N 1
ATOM 571 C CA . MET A 1 77 ? 2.993 -5.342 -14.892 1.00 89.06 77 MET A CA 1
ATOM 572 C C . MET A 1 77 ? 2.645 -5.168 -16.378 1.00 89.06 77 MET A C 1
ATOM 574 O O . MET A 1 77 ? 3.151 -5.892 -17.235 1.00 89.06 77 MET A O 1
ATOM 578 N N . ALA A 1 78 ? 1.794 -4.192 -16.710 1.00 87.38 78 ALA A N 1
ATOM 579 C CA . ALA A 1 78 ? 1.472 -3.874 -18.097 1.00 87.38 78 ALA A CA 1
ATOM 580 C C . ALA A 1 78 ? 2.687 -3.319 -18.863 1.00 87.38 78 ALA A C 1
ATOM 582 O O . ALA A 1 78 ? 2.901 -3.718 -20.009 1.00 87.38 78 ALA A O 1
ATOM 583 N N . TYR A 1 79 ? 3.498 -2.457 -18.237 1.00 80.56 79 TYR A N 1
ATOM 584 C CA . TYR A 1 79 ? 4.749 -1.961 -18.826 1.00 80.56 79 TYR A CA 1
ATOM 585 C C . TYR A 1 79 ? 5.785 -3.079 -19.012 1.00 80.56 79 TYR A C 1
ATOM 587 O O . TYR A 1 79 ? 6.439 -3.126 -20.054 1.00 80.56 79 TYR A O 1
ATOM 595 N N . GLU A 1 80 ? 5.906 -4.010 -18.061 1.00 76.94 80 GLU A N 1
ATOM 596 C CA . GLU A 1 80 ? 6.788 -5.177 -18.207 1.00 76.94 80 GLU A CA 1
ATOM 597 C C . GLU A 1 80 ? 6.399 -6.061 -19.397 1.00 76.94 80 GLU A C 1
ATOM 599 O O . GLU A 1 80 ? 7.254 -6.455 -20.191 1.00 76.94 80 GLU A O 1
ATOM 604 N N . HIS A 1 81 ? 5.109 -6.386 -19.529 1.00 70.0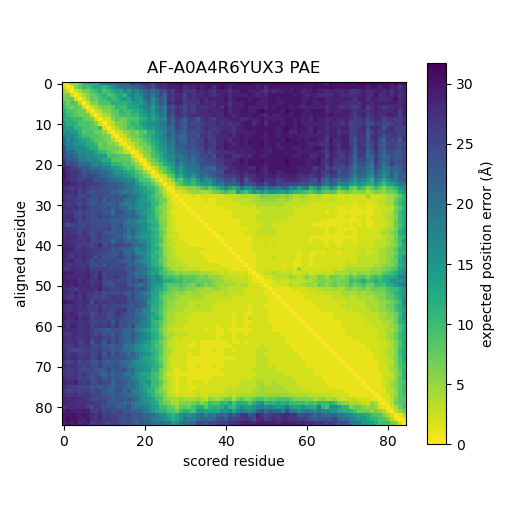0 81 HIS A N 1
ATOM 605 C CA . HIS A 1 81 ? 4.627 -7.311 -20.555 1.00 70.00 81 HIS A CA 1
ATOM 606 C C . HIS A 1 81 ? 4.613 -6.722 -21.967 1.00 70.00 81 HIS A C 1
ATOM 608 O O . HIS A 1 81 ? 4.667 -7.480 -22.936 1.00 70.00 81 HIS A O 1
ATOM 614 N N . GLN A 1 82 ? 4.522 -5.398 -22.103 1.00 62.56 82 GLN A N 1
ATOM 615 C CA . GLN A 1 82 ? 4.487 -4.731 -23.409 1.00 62.56 82 GLN A CA 1
ATOM 616 C C . GLN A 1 82 ? 5.880 -4.301 -23.903 1.00 62.56 82 GLN A C 1
ATOM 618 O O . GLN A 1 82 ? 6.043 -4.089 -25.103 1.00 62.56 82 GLN A O 1
ATOM 623 N N . GLY A 1 83 ? 6.888 -4.248 -23.020 1.00 52.44 83 GLY A N 1
ATOM 624 C CA . GLY A 1 83 ? 8.219 -3.710 -23.320 1.00 52.44 83 GLY A CA 1
ATOM 625 C C . GLY A 1 83 ? 8.207 -2.182 -23.521 1.00 52.44 83 GLY A C 1
ATOM 626 O O . GLY A 1 83 ? 7.157 -1.600 -23.799 1.00 52.44 83 GLY A O 1
ATOM 627 N N . PRO A 1 84 ? 9.349 -1.483 -23.363 1.00 51.44 84 PRO A N 1
ATOM 628 C CA . PRO A 1 84 ? 9.434 -0.073 -23.737 1.00 51.44 84 PRO A CA 1
ATOM 629 C C . PRO A 1 84 ? 9.239 0.061 -25.257 1.00 51.44 84 PRO A C 1
ATOM 631 O O . PRO A 1 84 ? 9.876 -0.671 -26.015 1.00 51.44 84 PRO A O 1
ATOM 634 N N . LEU A 1 85 ? 8.343 0.965 -25.674 1.00 47.09 85 LEU A N 1
ATOM 635 C CA . LEU A 1 85 ? 8.114 1.330 -27.082 1.00 47.09 85 LEU A CA 1
ATOM 636 C C . LEU A 1 85 ? 9.408 1.740 -27.798 1.00 47.09 85 LEU A C 1
ATOM 638 O O . LEU A 1 85 ? 10.215 2.472 -27.178 1.00 47.09 85 LEU A O 1
#

Mean predicted aligned error: 13.49 Å

Solvent-accessible surface area (backbone atoms only — not comparable to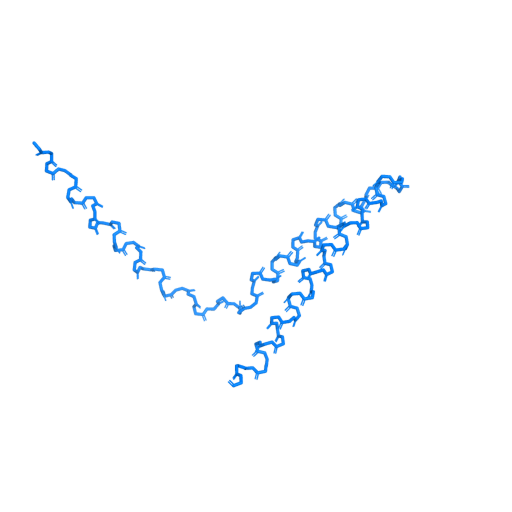 full-atom values): 4951 Å² total; per-residue (Å²): 134,77,81,72,60,69,61,60,63,58,59,59,56,58,65,70,67,67,75,75,80,72,69,87,75,62,59,94,46,48,69,39,44,52,50,20,53,51,29,46,54,49,22,51,62,51,52,68,54,73,90,42,75,67,41,48,52,52,24,54,52,31,48,52,53,22,52,54,32,45,50,52,30,53,50,43,51,51,48,65,76,69,48,86,131

Organism: NCBI:txid520092

pLDDT: mean 77.72, std 20.48, range [43.0, 97.25]

Nearest PDB structures (foldseek):
  8qpp-assembly1_O  TM=3.204E-01  e=8.526E+00  Bacillus subtilis

Sequence (85 aa):
MNRKISIALHVSAVFLLGISSGAAFAEPCHAERLAMEGADLNATAICSGPPTEEQLRACYYAYGVYSVMANQYQQCMAYEHQGPL

Radius of gyration: 22.01 Å; Cα contacts (8 Å, |Δi|>4): 40; chains: 1; bounding box: 66×28×42 Å

Foldseek 3Di:
DDPVPVVVVVVVVVVVVPPPPPPPDPPQLNVLVVQLVVLVVVLCVLQVDDPDPVSVVVSVVSVVSSVVSVVVSVVRVVCVVVDDD